Protein AF-A0AAN7UFW2-F1 (afdb_monomer_lite)

Radius of gyration: 12.19 Å; chains: 1; bounding box: 25×20×34 Å

Organism: NCBI:txid326684

Secondary structure (DSSP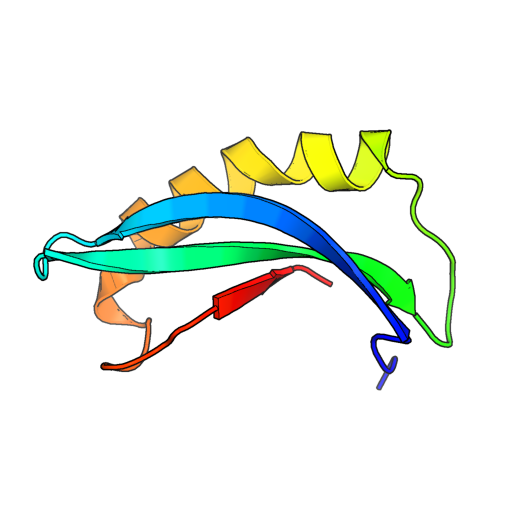, 8-state):
-PPEEEEEEEEEEE-TTS-EEEEEEEEEETTEE--HHHHHTTHHHHHHHHHHTGGGSPTT--EEEE-

pLDDT: mean 85.57, std 5.29, range [59.66, 92.25]

Structure (mmCIF, N/CA/C/O backbone):
data_AF-A0AAN7UFW2-F1
#
_entry.id   AF-A0AAN7UFW2-F1
#
loop_
_atom_site.group_PDB
_atom_site.id
_atom_site.type_symbol
_atom_site.label_atom_id
_atom_site.label_alt_id
_atom_site.label_comp_id
_atom_site.label_asym_id
_atom_site.label_entity_id
_atom_site.label_seq_id
_atom_site.pdbx_PDB_ins_code
_atom_site.Cartn_x
_atom_site.Cartn_y
_atom_site.Cartn_z
_atom_site.occupancy
_atom_site.B_iso_or_equiv
_atom_site.auth_seq_id
_atom_site.auth_comp_id
_atom_site.auth_asym_id
_atom_site.auth_atom_id
_atom_site.pdbx_PDB_model_num
ATOM 1 N N . MET A 1 1 ? -7.530 -9.443 -17.044 1.00 59.66 1 MET A N 1
ATOM 2 C CA . MET A 1 1 ? -7.136 -8.946 -15.704 1.00 59.66 1 MET A CA 1
ATOM 3 C C . MET A 1 1 ? -5.627 -8.783 -15.673 1.00 59.66 1 MET A C 1
ATOM 5 O O . MET A 1 1 ? -4.932 -9.750 -15.953 1.00 59.66 1 MET A O 1
ATOM 9 N N . SER A 1 2 ? -5.126 -7.583 -15.389 1.00 71.19 2 SER A N 1
ATOM 10 C CA . SER A 1 2 ? -3.695 -7.315 -15.215 1.00 71.19 2 SER A CA 1
ATOM 11 C C . SER A 1 2 ? -3.220 -7.850 -13.862 1.00 71.19 2 SER A C 1
ATOM 13 O O . SER A 1 2 ? -3.822 -7.532 -12.836 1.00 71.19 2 SER A O 1
ATOM 15 N N . LYS A 1 3 ? -2.160 -8.668 -13.843 1.00 83.38 3 LYS A N 1
ATOM 16 C CA . LYS A 1 3 ? -1.562 -9.145 -12.583 1.00 83.38 3 LYS A CA 1
ATOM 17 C C . LYS A 1 3 ? -0.549 -8.124 -12.080 1.00 83.38 3 LYS A C 1
ATOM 19 O O . LYS A 1 3 ? 0.225 -7.604 -12.882 1.00 83.38 3 LYS A O 1
ATOM 24 N N . ILE A 1 4 ? -0.547 -7.858 -10.776 1.00 87.38 4 ILE A N 1
ATOM 25 C CA . ILE A 1 4 ? 0.466 -7.025 -10.120 1.00 87.38 4 ILE A CA 1
ATOM 26 C C . ILE A 1 4 ? 1.728 -7.875 -9.962 1.00 87.38 4 ILE A C 1
ATOM 28 O O . ILE A 1 4 ? 1.692 -8.934 -9.344 1.00 87.38 4 ILE A O 1
ATOM 32 N N . ILE A 1 5 ? 2.820 -7.421 -10.568 1.00 88.75 5 ILE A N 1
ATOM 33 C CA . ILE A 1 5 ? 4.143 -8.055 -10.516 1.00 88.75 5 ILE A CA 1
ATOM 34 C C . ILE A 1 5 ? 4.983 -7.390 -9.425 1.00 88.75 5 ILE A C 1
ATOM 36 O O . ILE A 1 5 ? 5.683 -8.070 -8.686 1.00 88.75 5 ILE A O 1
ATOM 40 N N . SER A 1 6 ? 4.904 -6.060 -9.321 1.00 87.44 6 SER A N 1
ATOM 41 C CA . SER A 1 6 ? 5.573 -5.290 -8.275 1.00 87.44 6 SER A CA 1
ATOM 42 C C . SER A 1 6 ? 4.689 -4.145 -7.805 1.00 87.44 6 SER A C 1
ATOM 44 O O . SER A 1 6 ? 3.902 -3.586 -8.579 1.00 87.44 6 SER A O 1
ATOM 46 N N . LYS A 1 7 ?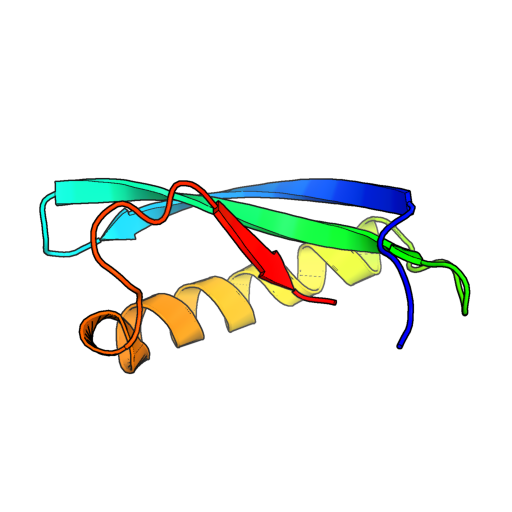 4.826 -3.813 -6.525 1.00 91.56 7 LYS A N 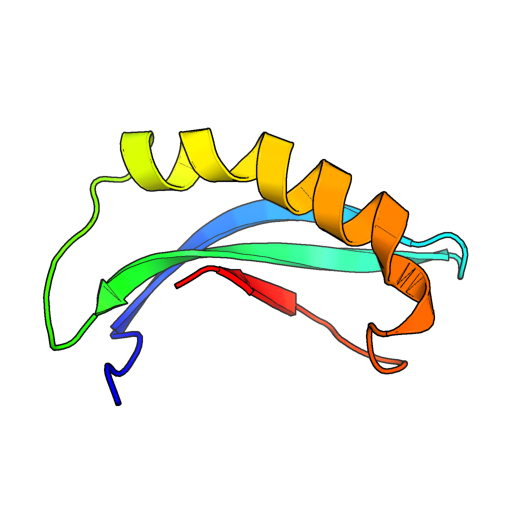1
ATOM 47 C CA . LYS A 1 7 ? 4.113 -2.735 -5.852 1.00 91.56 7 LYS A CA 1
ATOM 48 C C . LYS A 1 7 ? 5.073 -1.969 -4.956 1.00 91.56 7 LYS A C 1
ATOM 50 O O . LYS A 1 7 ? 6.019 -2.544 -4.420 1.00 91.56 7 LYS A O 1
ATOM 55 N N . LYS A 1 8 ? 4.801 -0.683 -4.784 1.00 89.88 8 LYS A N 1
ATOM 56 C CA . LYS A 1 8 ? 5.518 0.201 -3.872 1.00 89.88 8 LYS A CA 1
ATOM 57 C C . LYS A 1 8 ? 4.644 0.484 -2.661 1.00 89.88 8 LYS A C 1
ATOM 59 O O . LYS A 1 8 ? 3.474 0.824 -2.823 1.00 89.88 8 LYS A O 1
ATOM 64 N N . LEU A 1 9 ? 5.210 0.334 -1.467 1.00 91.38 9 LEU A N 1
ATOM 65 C CA . LEU A 1 9 ? 4.566 0.769 -0.233 1.00 91.38 9 LEU A CA 1
ATOM 66 C C . LEU A 1 9 ? 4.595 2.301 -0.189 1.00 91.38 9 LEU A C 1
ATOM 68 O O . LEU A 1 9 ? 5.661 2.901 -0.305 1.00 91.38 9 LEU A O 1
ATOM 72 N N . LEU A 1 10 ? 3.426 2.916 -0.049 1.00 89.75 10 LEU A N 1
ATOM 73 C CA . LEU A 1 10 ? 3.256 4.370 -0.010 1.00 89.75 10 LEU A CA 1
ATOM 74 C C . LEU A 1 10 ? 3.153 4.893 1.428 1.00 89.75 10 LEU A C 1
ATOM 76 O O . LEU A 1 10 ? 3.488 6.047 1.709 1.00 89.75 10 LEU A O 1
ATOM 80 N N . GLY A 1 11 ? 2.704 4.040 2.347 1.00 89.38 11 GLY A N 1
ATOM 81 C CA . GLY A 1 11 ? 2.566 4.361 3.759 1.00 89.38 11 GLY A CA 1
ATOM 82 C C . GLY A 1 11 ? 1.569 3.447 4.454 1.00 89.38 11 GLY A C 1
ATOM 83 O O . GLY A 1 11 ? 1.265 2.353 3.978 1.00 89.38 11 GLY A O 1
ATOM 84 N N . SER A 1 12 ? 1.052 3.919 5.579 1.00 88.00 12 SER A N 1
ATOM 85 C CA . SER A 1 12 ? 0.010 3.254 6.355 1.00 88.00 12 SER A CA 1
ATOM 86 C C . SER A 1 12 ? -0.968 4.287 6.886 1.00 88.00 12 SER A C 1
ATOM 88 O O . SER A 1 12 ? -0.535 5.345 7.341 1.00 88.00 12 SER A O 1
ATOM 90 N N . VAL A 1 13 ? -2.255 3.956 6.892 1.00 86.81 13 VAL A N 1
ATOM 91 C CA . VAL A 1 13 ? -3.305 4.796 7.475 1.00 86.81 13 VAL A CA 1
ATOM 92 C C . VAL A 1 13 ? -3.926 4.081 8.658 1.00 86.81 13 VAL A C 1
ATOM 94 O O . VAL A 1 13 ? -4.170 2.872 8.621 1.00 86.81 13 VAL A O 1
ATOM 97 N N . LEU A 1 14 ? -4.175 4.840 9.722 1.00 83.69 14 LEU A N 1
ATOM 98 C CA . LEU A 1 14 ? -4.913 4.359 10.875 1.00 83.69 14 LEU A CA 1
ATOM 99 C C . LEU A 1 14 ? -6.407 4.530 10.603 1.00 83.69 14 LEU A C 1
ATOM 101 O O . LEU A 1 14 ? -6.902 5.642 10.461 1.00 83.69 14 LEU A O 1
ATOM 105 N N . THR A 1 15 ? -7.117 3.415 10.529 1.00 78.56 15 THR A N 1
ATOM 106 C CA . THR A 1 15 ? -8.580 3.406 10.420 1.00 78.56 15 THR A CA 1
ATOM 107 C C . THR A 1 15 ? -9.213 3.853 11.742 1.00 78.56 15 THR A C 1
ATOM 109 O O . THR A 1 15 ? -8.629 3.648 12.809 1.00 78.56 15 THR A O 1
ATOM 112 N N . SER A 1 16 ? -10.427 4.405 11.709 1.00 75.88 16 SER A N 1
ATOM 113 C CA . SER A 1 16 ? -11.227 4.740 12.898 1.00 75.88 16 SER A CA 1
ATOM 114 C C . SER A 1 16 ? -11.442 3.554 13.850 1.00 75.88 16 S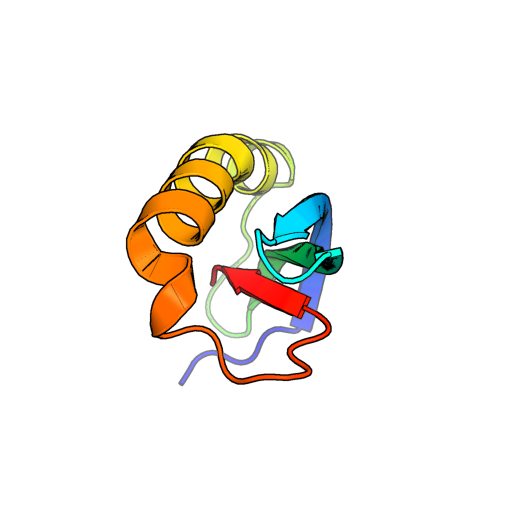ER A C 1
ATOM 116 O O . SER A 1 16 ? -11.649 3.741 15.047 1.00 75.88 16 SER A O 1
ATOM 118 N N . THR A 1 17 ? -11.314 2.321 13.348 1.00 75.62 17 THR A N 1
ATOM 119 C CA . THR A 1 17 ? -11.322 1.091 14.163 1.00 75.62 17 THR A CA 1
ATOM 120 C C . THR A 1 17 ? -10.021 0.833 14.941 1.00 75.62 17 THR A C 1
ATOM 122 O O . THR A 1 17 ? -9.900 -0.189 15.617 1.00 75.62 17 THR A O 1
ATOM 125 N N . GLY A 1 18 ? -9.033 1.727 14.842 1.00 75.88 18 GLY A N 1
ATOM 126 C CA . GLY A 1 18 ? -7.723 1.610 15.487 1.00 75.88 18 GLY A CA 1
ATOM 127 C C . GLY A 1 18 ? -6.772 0.626 14.801 1.00 75.88 18 GLY A C 1
ATOM 128 O O . GLY A 1 18 ? -5.721 0.301 15.351 1.00 75.88 18 GLY A O 1
ATOM 129 N N . LYS A 1 19 ? -7.116 0.130 13.604 1.00 81.56 19 LYS A N 1
ATOM 130 C CA . LYS A 1 19 ? -6.261 -0.777 12.826 1.00 81.56 19 LYS A CA 1
ATOM 131 C C . LYS A 1 19 ? -5.428 -0.005 11.814 1.00 81.56 19 LYS A C 1
ATOM 133 O O . LYS A 1 19 ? -5.961 0.821 11.074 1.00 81.56 19 LYS A O 1
ATOM 138 N N . SER A 1 20 ? -4.137 -0.316 11.762 1.00 85.06 20 SER A N 1
ATOM 139 C CA . SER A 1 20 ? -3.233 0.209 10.740 1.00 85.06 20 SER A CA 1
ATOM 140 C C . SER A 1 20 ? -3.373 -0.608 9.458 1.00 85.06 20 SER A C 1
ATOM 142 O O . SER A 1 20 ? -3.210 -1.829 9.479 1.00 85.06 20 SER A O 1
ATOM 144 N N . VAL A 1 21 ? -3.694 0.064 8.356 1.00 88.31 21 VAL A N 1
ATOM 145 C CA . VAL A 1 21 ? -3.813 -0.537 7.026 1.00 88.31 21 VAL A CA 1
ATOM 146 C C . VAL A 1 21 ? -2.687 -0.006 6.157 1.00 88.31 21 VAL A C 1
ATOM 148 O O . VAL A 1 21 ? -2.507 1.204 6.020 1.00 88.31 21 VAL A O 1
ATOM 151 N N . SER A 1 22 ? -1.921 -0.915 5.559 1.00 92.19 22 SER A N 1
ATOM 152 C CA . SER A 1 22 ? -0.839 -0.548 4.647 1.00 92.19 22 SER A CA 1
ATOM 153 C C . SER A 1 22 ? -1.401 -0.100 3.304 1.00 92.19 22 SER A C 1
ATOM 155 O O . SER A 1 22 ? -2.329 -0.706 2.774 1.00 92.19 22 SER A O 1
ATOM 157 N N . ILE A 1 23 ? -0.821 0.941 2.725 1.00 92.25 23 ILE A N 1
ATOM 158 C CA . ILE A 1 23 ? -1.217 1.457 1.421 1.00 92.25 23 ILE A CA 1
ATOM 159 C C . ILE A 1 23 ? -0.087 1.214 0.437 1.00 92.25 23 ILE A C 1
ATOM 161 O O . ILE A 1 23 ? 1.064 1.579 0.690 1.00 92.25 23 ILE A O 1
ATOM 165 N N . SER A 1 24 ? -0.414 0.624 -0.707 1.00 91.88 24 SER A N 1
ATOM 166 C CA . SER A 1 24 ? 0.543 0.394 -1.781 1.00 91.88 24 SER A CA 1
ATOM 167 C C . SER A 1 24 ? -0.031 0.732 -3.152 1.00 91.88 24 SER A C 1
ATOM 169 O O . SER A 1 24 ? -1.242 0.810 -3.353 1.00 91.88 24 SER A O 1
ATOM 171 N N . ALA A 1 25 ? 0.855 0.925 -4.121 1.00 91.38 25 ALA A N 1
ATOM 172 C CA . ALA A 1 25 ? 0.489 1.113 -5.518 1.00 91.38 25 ALA A CA 1
ATOM 173 C C . ALA A 1 25 ? 1.268 0.152 -6.410 1.00 91.38 25 ALA A C 1
ATOM 175 O O . ALA A 1 25 ? 2.474 -0.033 -6.242 1.00 91.38 25 ALA A O 1
ATOM 176 N N . ALA A 1 26 ? 0.587 -0.449 -7.383 1.00 90.69 26 ALA A N 1
ATOM 177 C CA . ALA A 1 26 ? 1.217 -1.293 -8.384 1.00 90.69 26 ALA A CA 1
ATOM 178 C C . ALA A 1 26 ? 2.148 -0.451 -9.273 1.00 90.69 26 ALA A C 1
ATOM 180 O O . ALA A 1 26 ? 1.706 0.460 -9.977 1.00 90.69 26 ALA A O 1
ATOM 181 N N . THR A 1 27 ? 3.440 -0.773 -9.262 1.00 89.19 27 THR A N 1
ATOM 182 C CA . THR A 1 27 ? 4.458 -0.151 -10.126 1.00 89.19 27 THR A CA 1
ATOM 183 C C . THR A 1 27 ? 4.713 -0.988 -11.369 1.00 89.19 27 THR A C 1
ATOM 185 O O . THR A 1 27 ? 5.039 -0.467 -12.429 1.00 89.19 27 THR A O 1
ATOM 188 N N . ARG A 1 28 ? 4.505 -2.305 -11.299 1.00 87.88 28 ARG A N 1
ATOM 189 C CA . ARG A 1 28 ? 4.595 -3.178 -12.468 1.00 87.88 28 ARG A CA 1
ATOM 190 C C . ARG A 1 28 ? 3.400 -4.104 -12.517 1.00 87.88 28 ARG A C 1
ATOM 192 O O . ARG A 1 28 ? 3.145 -4.848 -11.574 1.00 87.88 28 ARG A O 1
ATOM 199 N N . THR A 1 29 ? 2.713 -4.099 -13.649 1.00 88.44 29 THR A N 1
ATOM 200 C CA . THR A 1 29 ? 1.671 -5.070 -13.973 1.00 88.44 29 THR A CA 1
ATOM 201 C C . THR A 1 29 ? 2.023 -5.804 -15.262 1.00 88.44 29 THR A C 1
ATOM 203 O O . THR A 1 29 ? 2.935 -5.407 -15.983 1.00 88.44 29 THR A O 1
ATOM 206 N N . THR A 1 30 ? 1.284 -6.860 -15.595 1.00 87.00 30 THR A N 1
ATOM 207 C CA . THR A 1 30 ? 1.432 -7.558 -16.888 1.00 87.00 30 THR A CA 1
ATOM 208 C C . THR A 1 30 ? 1.192 -6.663 -18.102 1.00 87.00 30 THR A C 1
ATOM 210 O O . THR A 1 30 ? 1.639 -6.999 -19.191 1.00 87.00 30 THR A O 1
ATOM 213 N N . ASN A 1 31 ? 0.481 -5.547 -17.927 1.00 84.44 31 ASN A N 1
ATOM 214 C CA . ASN A 1 31 ? 0.039 -4.689 -19.025 1.00 84.44 31 ASN A CA 1
ATOM 215 C C . ASN A 1 31 ? 0.843 -3.387 -19.118 1.00 84.44 31 ASN A C 1
ATOM 217 O O . ASN A 1 31 ? 0.607 -2.597 -20.026 1.00 84.44 31 ASN A O 1
ATOM 221 N N . GLY A 1 32 ? 1.751 -3.128 -18.176 1.00 80.94 32 GLY A N 1
ATOM 222 C CA . GLY A 1 32 ? 2.497 -1.879 -18.164 1.00 80.94 32 GLY A CA 1
ATOM 223 C C . GLY A 1 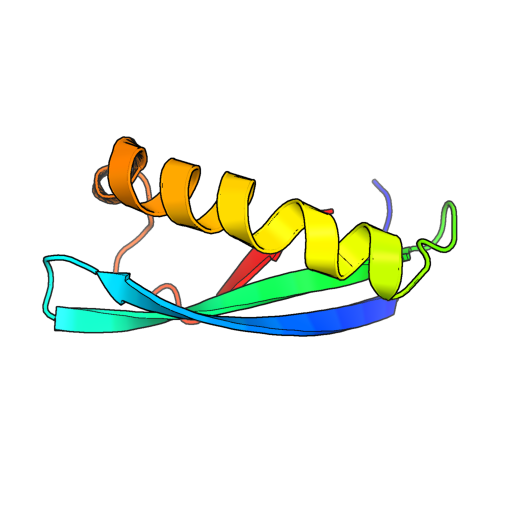32 ? 3.279 -1.640 -16.883 1.00 80.94 32 GLY A C 1
ATOM 224 O O . GLY A 1 32 ? 3.089 -2.308 -15.861 1.00 80.94 32 GLY A O 1
ATOM 225 N N . VAL A 1 33 ? 4.162 -0.652 -16.964 1.00 88.94 33 VAL A N 1
ATOM 226 C CA . VAL A 1 33 ? 5.003 -0.191 -15.863 1.00 88.94 33 VAL A CA 1
ATOM 227 C C . VAL A 1 33 ? 4.599 1.240 -15.527 1.00 88.94 33 VAL A C 1
ATOM 229 O O . VAL A 1 33 ? 4.522 2.090 -16.410 1.00 88.94 33 VAL A O 1
ATOM 232 N N . ARG A 1 34 ? 4.338 1.490 -14.249 1.00 86.81 34 ARG A N 1
ATOM 233 C CA . ARG A 1 34 ? 4.136 2.810 -13.661 1.00 86.81 34 ARG A CA 1
ATOM 234 C C . ARG A 1 34 ? 5.425 3.198 -12.944 1.00 86.81 34 ARG A C 1
ATOM 236 O O . ARG A 1 34 ? 6.010 2.384 -12.232 1.00 86.81 34 ARG A O 1
ATOM 243 N N . THR A 1 35 ? 5.877 4.429 -13.149 1.00 87.62 35 THR A N 1
ATOM 244 C CA . THR A 1 35 ? 7.042 4.956 -12.435 1.00 87.62 35 THR A CA 1
ATOM 245 C C . THR A 1 35 ? 6.720 5.149 -10.959 1.00 87.62 35 THR A C 1
ATOM 247 O O . THR A 1 35 ? 5.576 5.394 -10.580 1.00 87.62 35 THR A O 1
ATOM 250 N N . ASP A 1 36 ? 7.746 5.091 -10.122 1.00 84.44 36 ASP A N 1
ATOM 251 C CA . ASP A 1 36 ? 7.612 5.300 -8.683 1.00 84.44 36 ASP A CA 1
ATOM 252 C C . ASP A 1 36 ? 6.987 6.655 -8.335 1.00 84.44 36 ASP A C 1
ATOM 254 O O . ASP A 1 36 ? 6.105 6.711 -7.486 1.00 84.44 36 ASP A O 1
ATOM 258 N N . ALA A 1 37 ? 7.368 7.722 -9.042 1.00 84.38 37 ALA A N 1
ATOM 259 C CA . ALA A 1 37 ? 6.785 9.050 -8.853 1.00 84.38 37 ALA A CA 1
ATOM 260 C C . ALA A 1 37 ? 5.276 9.072 -9.165 1.00 84.38 37 ALA A C 1
ATOM 262 O O . ALA A 1 37 ? 4.497 9.698 -8.452 1.00 84.38 37 ALA A O 1
ATOM 263 N N . ALA A 1 38 ? 4.847 8.346 -10.204 1.00 84.88 38 ALA A N 1
ATOM 264 C CA . ALA A 1 38 ? 3.432 8.217 -10.539 1.00 84.88 38 ALA A CA 1
ATOM 265 C C . ALA A 1 38 ? 2.674 7.304 -9.564 1.00 84.88 38 ALA A C 1
ATOM 267 O O . ALA A 1 38 ? 1.461 7.417 -9.452 1.00 84.88 38 ALA A O 1
ATOM 268 N N . ALA A 1 39 ? 3.354 6.381 -8.882 1.00 87.56 39 ALA A N 1
ATOM 269 C CA . ALA A 1 39 ? 2.766 5.595 -7.803 1.00 87.56 39 ALA A CA 1
ATOM 270 C C . ALA A 1 39 ? 2.621 6.433 -6.520 1.00 87.56 39 ALA A C 1
ATOM 272 O O . ALA A 1 39 ? 1.595 6.355 -5.851 1.00 87.56 39 ALA A O 1
ATOM 273 N N . GLU A 1 40 ? 3.611 7.271 -6.207 1.00 87.62 40 GLU A N 1
ATOM 274 C CA . GLU A 1 40 ? 3.592 8.173 -5.051 1.00 87.62 40 GLU A CA 1
ATOM 275 C C . GLU A 1 40 ? 2.522 9.255 -5.155 1.00 87.62 40 GLU A C 1
ATOM 277 O O . GLU A 1 40 ? 1.840 9.520 -4.167 1.00 87.62 40 GLU A O 1
ATOM 282 N N . SER A 1 41 ? 2.285 9.812 -6.345 1.00 88.88 41 SER A N 1
ATOM 283 C CA . SER A 1 41 ? 1.219 10.805 -6.538 1.00 88.88 41 SER A CA 1
ATOM 284 C C . SER A 1 41 ? -0.190 10.256 -6.276 1.00 88.88 41 SER A C 1
ATOM 286 O O . SER A 1 41 ? -1.118 11.026 -6.041 1.00 88.88 41 SER A O 1
ATOM 288 N N . MET A 1 42 ? -0.372 8.930 -6.275 1.00 86.50 42 MET A N 1
ATOM 289 C CA . MET A 1 42 ? -1.655 8.293 -5.955 1.00 86.50 42 MET A CA 1
ATOM 290 C C . MET A 1 42 ? -1.910 8.175 -4.450 1.00 86.50 42 MET A C 1
ATOM 292 O O . MET A 1 42 ? -3.029 7.844 -4.060 1.00 86.50 42 MET A O 1
ATOM 296 N N . LYS A 1 43 ? -0.897 8.420 -3.610 1.00 87.44 43 LYS A N 1
ATOM 297 C CA . LYS A 1 43 ? -0.983 8.254 -2.158 1.00 87.44 43 LYS A CA 1
ATOM 298 C C . LYS A 1 43 ? -2.098 9.104 -1.556 1.00 87.44 43 LYS A C 1
ATOM 300 O O . LYS A 1 43 ? -3.018 8.546 -0.973 1.00 87.44 43 LYS A O 1
ATOM 305 N N . GLU A 1 44 ? -2.055 10.418 -1.756 1.00 88.31 44 GLU A N 1
ATOM 306 C CA . GLU A 1 44 ? -3.012 11.357 -1.149 1.00 88.31 44 GLU A CA 1
ATOM 307 C C . GLU A 1 44 ? -4.458 11.041 -1.548 1.00 88.31 44 GLU A C 1
ATOM 309 O O . GLU A 1 44 ? -5.364 11.017 -0.715 1.00 88.31 44 GLU A O 1
ATOM 314 N N . ALA A 1 45 ? -4.676 10.729 -2.828 1.00 88.31 45 ALA A N 1
ATOM 315 C CA . ALA A 1 45 ? -5.994 10.357 -3.329 1.00 88.31 45 ALA A CA 1
ATOM 316 C C . ALA A 1 45 ? -6.506 9.055 -2.692 1.00 88.31 45 ALA A C 1
ATOM 318 O O . ALA A 1 45 ? -7.700 8.927 -2.416 1.00 88.31 45 ALA A O 1
ATOM 319 N N . LEU A 1 46 ? -5.612 8.091 -2.456 1.00 87.12 46 LEU A N 1
ATOM 320 C CA . LEU A 1 46 ? -5.950 6.807 -1.854 1.00 87.12 46 LEU A CA 1
ATOM 321 C C . LEU A 1 46 ? -6.208 6.926 -0.349 1.00 87.12 46 LEU A C 1
ATOM 323 O O . LEU A 1 46 ? -7.166 6.334 0.139 1.00 87.12 46 LEU A O 1
ATOM 327 N N . GLU A 1 47 ? -5.423 7.732 0.365 1.00 88.81 47 GLU A N 1
ATOM 328 C CA . GLU A 1 47 ? -5.650 8.060 1.778 1.00 88.81 47 GLU A CA 1
ATOM 329 C C . GLU A 1 47 ? -7.023 8.723 1.964 1.00 88.81 47 GLU A C 1
ATOM 331 O O . GLU A 1 47 ? -7.857 8.221 2.718 1.00 88.81 47 GLU A O 1
ATOM 336 N N . ALA A 1 48 ? -7.328 9.754 1.169 1.00 88.38 48 ALA A N 1
ATOM 337 C CA . ALA A 1 48 ? -8.628 10.423 1.204 1.00 88.38 48 ALA A CA 1
ATOM 338 C C . ALA A 1 48 ? -9.796 9.491 0.826 1.00 88.38 48 ALA A C 1
ATOM 340 O O . ALA A 1 48 ? -10.910 9.625 1.341 1.00 88.38 48 ALA A O 1
ATOM 341 N N . ALA A 1 49 ? -9.575 8.546 -0.094 1.00 87.31 49 ALA A N 1
ATOM 342 C CA . ALA A 1 49 ? -10.582 7.555 -0.454 1.00 87.31 49 ALA A CA 1
ATOM 343 C C . ALA A 1 49 ? -10.835 6.561 0.686 1.00 87.31 49 ALA A C 1
ATOM 345 O O . ALA A 1 49 ? -11.993 6.217 0.920 1.00 87.31 49 ALA A O 1
ATOM 346 N N . ILE A 1 50 ? -9.789 6.128 1.396 1.00 86.62 50 ILE A N 1
ATOM 347 C CA . ILE A 1 50 ? -9.879 5.228 2.553 1.00 86.62 50 ILE A CA 1
ATOM 348 C C . ILE A 1 50 ? -10.667 5.888 3.680 1.00 86.62 50 ILE A C 1
ATOM 350 O O . ILE A 1 50 ? -11.612 5.282 4.177 1.00 86.62 50 ILE A O 1
ATOM 354 N N . GLU A 1 51 ? -10.356 7.140 4.016 1.00 85.06 51 GLU A N 1
ATOM 355 C CA . GLU A 1 51 ? -11.087 7.890 5.045 1.00 85.06 51 GLU A CA 1
ATOM 356 C C . GLU A 1 51 ? -12.581 8.018 4.714 1.00 85.06 51 GLU A C 1
ATOM 358 O O . GLU A 1 51 ? -13.444 7.794 5.561 1.00 85.06 51 GLU A O 1
ATOM 363 N N . LYS A 1 52 ? -12.917 8.316 3.452 1.00 87.25 52 LYS A N 1
ATOM 364 C CA . LYS A 1 52 ? -14.318 8.457 3.014 1.00 87.25 52 LYS A CA 1
ATOM 365 C C . LYS A 1 52 ? -15.075 7.132 2.945 1.00 87.25 52 LYS A C 1
ATOM 367 O O . LYS A 1 52 ? -16.296 7.120 3.084 1.00 87.25 52 LYS A O 1
ATOM 372 N N . ASN A 1 53 ? -14.372 6.031 2.690 1.00 85.81 53 ASN A N 1
ATOM 373 C CA . ASN A 1 53 ? -14.961 4.729 2.381 1.00 85.81 53 ASN A CA 1
ATOM 374 C C . ASN A 1 53 ? -14.605 3.661 3.418 1.00 85.81 53 ASN A C 1
ATOM 376 O O . ASN A 1 53 ? -14.708 2.470 3.141 1.00 85.81 53 ASN A O 1
ATOM 380 N N . GLU A 1 54 ? -14.230 4.054 4.631 1.00 80.25 54 GLU A N 1
ATOM 381 C CA . GLU A 1 54 ? -13.745 3.109 5.636 1.00 80.25 54 GLU A CA 1
ATOM 382 C C . GLU A 1 54 ? -14.749 1.979 5.931 1.00 80.25 54 GLU A C 1
ATOM 384 O O . GLU A 1 54 ? -14.377 0.833 6.162 1.00 80.25 54 GLU A O 1
ATOM 389 N N . ARG A 1 55 ? -16.049 2.277 5.807 1.00 82.25 55 ARG A N 1
ATOM 390 C CA . ARG A 1 55 ? -17.159 1.332 6.004 1.00 82.25 55 ARG A CA 1
ATOM 391 C C . ARG A 1 55 ? -17.189 0.165 5.014 1.00 82.25 55 ARG A C 1
ATOM 393 O O . ARG A 1 55 ? -17.791 -0.857 5.328 1.00 82.25 55 ARG A O 1
ATOM 400 N N . VAL A 1 56 ? -16.604 0.317 3.824 1.00 84.19 56 VAL A N 1
ATOM 401 C CA . VAL A 1 56 ? -16.554 -0.751 2.808 1.00 84.19 56 VAL A CA 1
ATOM 402 C C . VAL A 1 56 ? -15.244 -1.531 2.840 1.00 84.19 56 VAL A C 1
ATOM 404 O O . VAL A 1 56 ? -15.117 -2.522 2.124 1.00 84.19 56 VAL A O 1
ATOM 407 N N . ILE A 1 57 ? -14.281 -1.118 3.668 1.00 82.19 57 ILE A N 1
ATOM 408 C CA . ILE A 1 57 ? -13.035 -1.855 3.860 1.00 82.19 57 ILE A CA 1
ATOM 409 C C . ILE A 1 57 ? -13.346 -3.068 4.746 1.00 82.19 57 ILE A C 1
ATOM 411 O O . ILE A 1 57 ? -13.769 -2.895 5.893 1.00 82.19 57 ILE A O 1
ATOM 415 N N . PRO A 1 58 ? -13.150 -4.308 4.255 1.00 83.31 58 PRO A N 1
ATOM 416 C CA . PRO A 1 58 ? -13.398 -5.496 5.056 1.00 83.31 58 PRO A CA 1
ATOM 417 C C . PRO A 1 58 ? -12.577 -5.481 6.345 1.00 83.31 58 PRO A C 1
ATOM 419 O O . PRO A 1 58 ? -11.401 -5.094 6.358 1.00 83.31 58 PRO A O 1
ATOM 422 N N . GLN A 1 59 ? -13.175 -5.944 7.441 1.00 80.06 59 GLN A N 1
ATOM 423 C CA . GLN A 1 59 ? -12.461 -6.045 8.707 1.00 80.06 59 GLN A CA 1
ATOM 424 C C . GLN A 1 59 ? -11.252 -6.978 8.572 1.00 80.06 59 GLN A C 1
ATOM 426 O O . GLN A 1 59 ? -11.361 -8.087 8.059 1.00 80.06 59 GLN A O 1
ATOM 431 N N . GLY A 1 60 ? -10.095 -6.526 9.063 1.00 80.81 60 GLY A N 1
ATOM 432 C CA . GLY A 1 60 ? -8.850 -7.297 8.974 1.00 80.81 60 GLY A CA 1
ATOM 433 C C . GLY A 1 60 ? -8.088 -7.119 7.661 1.00 80.81 60 GLY A C 1
ATOM 434 O O . GLY A 1 60 ? -7.116 -7.833 7.432 1.00 80.81 60 GLY A O 1
ATOM 435 N N . THR A 1 61 ? -8.481 -6.159 6.820 1.00 84.62 61 THR A N 1
ATOM 436 C CA . THR A 1 61 ? -7.670 -5.750 5.668 1.00 84.62 61 THR A CA 1
ATOM 437 C C . THR A 1 61 ? -6.295 -5.284 6.146 1.00 84.62 61 THR A C 1
ATOM 439 O O . THR A 1 61 ? -6.188 -4.291 6.857 1.00 84.62 61 THR A O 1
ATOM 442 N N . ALA A 1 62 ? -5.245 -6.012 5.767 1.00 86.06 62 ALA A N 1
ATOM 443 C CA . ALA A 1 62 ? -3.866 -5.652 6.094 1.00 86.06 62 ALA A CA 1
ATOM 444 C C . ALA A 1 62 ? -3.292 -4.613 5.115 1.00 86.06 62 ALA A C 1
ATOM 446 O O . ALA A 1 62 ? -2.429 -3.816 5.486 1.00 86.06 62 ALA A O 1
ATOM 447 N N . GLU A 1 63 ? -3.772 -4.617 3.867 1.00 88.75 63 GLU A N 1
ATOM 448 C CA . GLU A 1 63 ? -3.236 -3.783 2.798 1.00 88.75 63 GLU A CA 1
ATOM 449 C C . GLU A 1 63 ? -4.298 -3.401 1.760 1.00 88.75 63 GLU A C 1
ATOM 451 O O . GLU A 1 63 ? -5.088 -4.240 1.324 1.00 88.75 63 GLU A O 1
ATOM 456 N N . ILE A 1 64 ? -4.260 -2.144 1.317 1.00 88.69 64 ILE A N 1
ATOM 457 C CA . ILE A 1 64 ? -5.034 -1.620 0.193 1.00 88.69 64 ILE A CA 1
ATOM 458 C C . ILE A 1 64 ? -4.058 -1.235 -0.915 1.00 88.69 64 ILE A C 1
ATOM 460 O O . ILE A 1 64 ? -3.217 -0.353 -0.749 1.00 88.69 64 ILE A O 1
ATOM 464 N N . CYS A 1 65 ? -4.180 -1.917 -2.053 1.00 89.62 65 CYS A N 1
ATOM 465 C CA . CYS A 1 65 ? -3.311 -1.723 -3.205 1.00 89.62 65 CYS A CA 1
ATOM 466 C C . CYS A 1 65 ? -4.081 -1.082 -4.362 1.00 89.62 65 CYS A C 1
ATOM 468 O O . CYS A 1 65 ? -5.050 -1.665 -4.855 1.00 89.62 65 CYS A O 1
ATOM 470 N N . THR A 1 66 ? -3.640 0.088 -4.8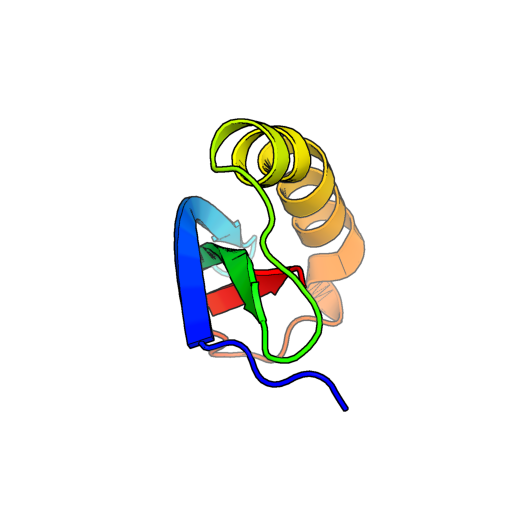28 1.00 86.75 66 THR A N 1
ATOM 471 C CA . THR A 1 66 ? -4.164 0.689 -6.063 1.00 86.75 66 THR A CA 1
ATOM 472 C C . THR A 1 66 ? -3.427 0.160 -7.291 1.00 86.75 66 THR A C 1
ATOM 474 O O . THR A 1 66 ? -2.205 -0.005 -7.277 1.00 86.75 66 THR A O 1
ATOM 477 N N . ARG A 1 67 ? -4.174 -0.121 -8.363 1.00 82.31 67 ARG A N 1
ATOM 478 C CA . ARG A 1 67 ? -3.657 -0.691 -9.615 1.00 82.31 67 ARG A CA 1
ATOM 479 C C . ARG A 1 67 ? -3.653 0.323 -10.746 1.00 82.31 67 ARG A C 1
ATOM 481 O O . ARG A 1 67 ? -4.619 1.095 -10.876 1.00 82.31 67 ARG A O 1
#

Foldseek 3Di:
DKAQPDKDWQAWDQAPVRDIATEIERQDTPVDGHDPVRRNVCNVVVNVVCRVPVVVPDPPHNYDYHD

Sequence (67 aa):
MSKIISKKLLGSVLTSTGKSVSISAATRTTNGVRTDAAAESMKEALEAAIEKNERVIPQGTAEICTR